Protein AF-A0A5N8V8G5-F1 (afdb_monomer_lite)

Radius of gyration: 36.26 Å; chains: 1; bounding box: 65×12×116 Å

Foldseek 3Di:
DDDDDPDPPDDDDFDADPVRHTDDDDPDPVVVCVVCVVVVVVVVVVVVCCVVVVVVVVVVVVVVVVVVVVVVVCVVCVVVVVVVVD

Sequence (86 aa):
MDAAPDGRAGAHPVWEDGRGRLTAAPPSSTEAAIESGALGTAAAATLAGLVFGGGAVVHCRLDRRRIDGWGSEWDRVGPDWGHKTG

pLDDT: mean 83.73, std 13.29, range [42.59, 98.62]

Secondary structure (DSSP, 8-state):
-PPPP---PPPPP--B-TTS-B-PPPPPHHHHHHHHHHHHHHHHHHHHHHHHHHHHHHHHHHHHHHHHHHHHHHHHHHHHHHTT--

Organism: NCBI:txid1609272

Structure (mmCIF, N/CA/C/O backbone):
data_AF-A0A5N8V8G5-F1
#
_entry.id   AF-A0A5N8V8G5-F1
#
loop_
_atom_site.group_PDB
_atom_site.id
_atom_site.type_symbol
_atom_site.label_atom_id
_atom_site.label_alt_id
_atom_site.label_comp_id
_atom_site.label_asym_id
_atom_site.label_entity_id
_atom_site.label_seq_id
_atom_site.pdbx_PDB_ins_code
_atom_site.Cartn_x
_atom_site.Cartn_y
_atom_site.Cartn_z
_atom_site.occupancy
_atom_site.B_iso_or_equiv
_atom_site.auth_seq_id
_atom_site.auth_comp_id
_atom_site.auth_asym_id
_atom_site.auth_atom_id
_atom_site.pdbx_PDB_model_num
ATOM 1 N N . MET A 1 1 ? 38.308 -4.242 -69.262 1.00 42.59 1 MET A N 1
ATOM 2 C CA . MET A 1 1 ? 38.733 -4.315 -67.848 1.00 42.59 1 MET A CA 1
ATOM 3 C C . MET A 1 1 ? 37.758 -3.423 -67.113 1.00 42.59 1 MET A C 1
ATOM 5 O O . MET A 1 1 ? 38.032 -2.248 -66.930 1.00 42.59 1 MET A O 1
ATOM 9 N N . ASP A 1 2 ? 36.566 -3.959 -66.861 1.00 45.62 2 ASP A N 1
ATOM 10 C CA . ASP A 1 2 ? 35.445 -3.196 -66.316 1.00 45.62 2 ASP A CA 1
ATOM 11 C C . ASP A 1 2 ? 35.487 -3.299 -64.795 1.00 45.62 2 ASP A C 1
ATOM 13 O O . ASP A 1 2 ? 35.498 -4.396 -64.233 1.00 45.62 2 ASP A O 1
ATOM 17 N N . ALA A 1 3 ? 35.595 -2.147 -64.139 1.00 59.56 3 ALA A N 1
ATOM 18 C CA . ALA A 1 3 ? 35.569 -2.046 -62.691 1.00 59.56 3 ALA A CA 1
ATOM 19 C C . ALA A 1 3 ? 34.157 -2.390 -62.194 1.00 59.56 3 ALA A C 1
ATOM 21 O O . ALA A 1 3 ? 33.184 -1.725 -62.549 1.00 59.56 3 ALA A O 1
ATOM 22 N N . ALA A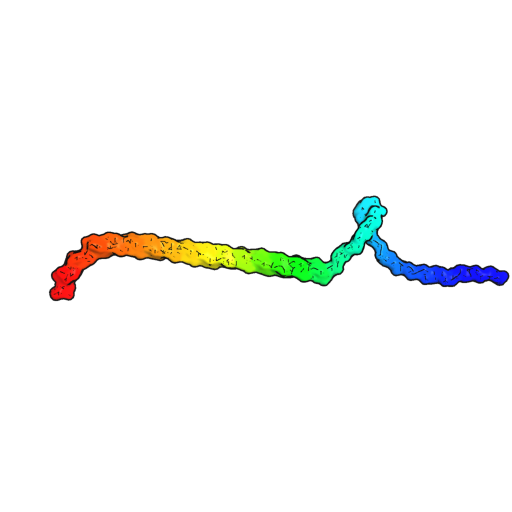 1 4 ? 34.044 -3.445 -61.386 1.00 61.16 4 ALA A N 1
ATOM 23 C CA . ALA A 1 4 ? 32.819 -3.753 -60.663 1.00 61.16 4 ALA A CA 1
ATOM 24 C C . ALA A 1 4 ? 32.580 -2.679 -59.583 1.00 61.16 4 ALA A C 1
ATOM 26 O O . ALA A 1 4 ? 33.543 -2.279 -58.927 1.00 61.16 4 ALA A O 1
ATOM 27 N N . PRO A 1 5 ? 31.334 -2.219 -59.368 1.00 60.47 5 PRO A N 1
ATOM 28 C CA . PRO A 1 5 ? 31.038 -1.262 -58.312 1.00 60.47 5 PRO A CA 1
ATOM 29 C C . PRO A 1 5 ? 31.288 -1.902 -56.940 1.00 60.47 5 PRO A C 1
ATOM 31 O O . PRO A 1 5 ? 30.625 -2.863 -56.545 1.00 60.47 5 PRO A O 1
ATOM 34 N N . ASP A 1 6 ? 32.233 -1.344 -56.195 1.00 65.12 6 ASP A N 1
ATOM 35 C CA . ASP A 1 6 ? 32.575 -1.653 -54.807 1.00 65.12 6 ASP A CA 1
ATOM 36 C C . ASP A 1 6 ? 31.576 -1.007 -53.831 1.00 65.12 6 ASP A C 1
ATOM 38 O O . ASP A 1 6 ? 31.917 -0.341 -52.858 1.00 65.12 6 ASP A O 1
ATOM 42 N N . GLY A 1 7 ? 30.287 -1.217 -54.081 1.00 58.53 7 GLY A N 1
ATOM 43 C CA . GLY A 1 7 ? 29.213 -0.654 -53.276 1.00 58.53 7 GLY A CA 1
ATOM 44 C C . GLY A 1 7 ? 28.788 -1.586 -52.151 1.00 58.53 7 GLY A C 1
ATOM 45 O O . GLY A 1 7 ? 27.698 -2.152 -52.216 1.00 58.53 7 GLY A O 1
ATOM 46 N N . ARG A 1 8 ? 29.588 -1.745 -51.089 1.00 63.53 8 ARG A N 1
ATOM 47 C CA . ARG A 1 8 ? 29.065 -2.337 -49.843 1.00 63.53 8 ARG A CA 1
ATOM 48 C C . ARG A 1 8 ? 28.247 -1.269 -49.108 1.00 63.53 8 ARG A C 1
ATOM 50 O O . ARG A 1 8 ? 28.694 -0.701 -48.116 1.00 63.53 8 ARG A O 1
ATOM 57 N N . ALA A 1 9 ? 27.061 -0.970 -49.632 1.00 66.88 9 ALA A N 1
ATOM 58 C CA . ALA A 1 9 ? 26.076 -0.159 -48.930 1.00 66.88 9 ALA A CA 1
ATOM 59 C C . ALA A 1 9 ? 25.722 -0.867 -47.611 1.00 66.88 9 ALA A C 1
ATOM 61 O O . ALA A 1 9 ? 25.333 -2.037 -47.609 1.00 66.88 9 ALA A O 1
ATOM 62 N N . GLY A 1 10 ? 25.927 -0.186 -46.483 1.00 67.88 10 GLY A N 1
ATOM 63 C CA . GLY A 1 10 ? 25.557 -0.703 -45.170 1.00 67.88 10 GLY A CA 1
ATOM 64 C C . GLY A 1 10 ? 24.044 -0.897 -45.090 1.00 67.88 10 GLY A C 1
ATOM 65 O O . GLY A 1 10 ? 23.280 -0.010 -45.459 1.00 67.88 10 GLY A O 1
ATOM 66 N N . ALA A 1 11 ? 23.601 -2.063 -44.623 1.00 76.06 11 ALA A N 1
ATOM 67 C CA . ALA A 1 11 ? 22.193 -2.280 -44.326 1.00 76.06 11 ALA A CA 1
ATOM 68 C C . ALA A 1 11 ? 21.814 -1.459 -43.081 1.00 76.06 11 ALA A C 1
ATOM 70 O O . ALA A 1 11 ? 22.368 -1.678 -42.003 1.00 76.06 11 ALA A O 1
ATOM 71 N N . HIS A 1 12 ? 20.879 -0.521 -43.231 1.00 76.25 12 HIS A N 1
ATOM 72 C CA . HIS A 1 12 ? 20.296 0.228 -42.119 1.00 76.25 12 HIS A CA 1
ATOM 73 C C . HIS A 1 12 ? 18.926 -0.369 -41.776 1.00 76.25 12 HIS A C 1
ATOM 75 O O . HIS A 1 12 ? 18.115 -0.548 -42.686 1.00 76.25 12 HIS A O 1
ATOM 81 N N . PRO A 1 13 ? 18.639 -0.694 -40.502 1.00 78.50 13 PRO A N 1
ATOM 82 C CA . PRO A 1 13 ? 17.317 -1.164 -40.114 1.00 78.50 13 PRO A CA 1
ATOM 83 C C . PRO A 1 13 ? 16.301 -0.031 -40.293 1.00 78.50 13 PRO A C 1
ATOM 85 O O . PRO A 1 13 ? 16.467 1.061 -39.749 1.00 78.50 13 PRO A O 1
ATOM 88 N N . VAL A 1 14 ? 15.260 -0.303 -41.074 1.00 82.19 14 VAL A N 1
ATOM 89 C CA . VAL A 1 14 ? 14.159 0.615 -41.362 1.00 82.19 14 VAL A CA 1
ATOM 90 C C . VAL A 1 14 ? 12.893 0.068 -40.710 1.00 82.19 14 VAL A C 1
ATOM 92 O O . VAL A 1 14 ? 12.653 -1.137 -40.740 1.00 82.19 14 VAL A O 1
ATOM 95 N N . TRP A 1 15 ? 12.100 0.948 -40.099 1.00 82.38 15 TRP A N 1
ATOM 96 C CA . TRP A 1 15 ? 10.861 0.581 -39.419 1.00 82.38 15 TRP A CA 1
ATOM 97 C C . TRP A 1 15 ? 9.665 0.929 -40.299 1.00 82.38 15 TRP A C 1
ATOM 99 O O . TRP A 1 15 ? 9.515 2.078 -40.714 1.00 82.38 15 TRP A O 1
ATOM 109 N N . GLU A 1 16 ? 8.821 -0.060 -40.573 1.00 85.44 16 GLU A N 1
ATOM 110 C CA . GLU A 1 16 ? 7.571 0.091 -41.318 1.00 85.44 16 GLU A CA 1
ATOM 111 C C . GLU A 1 16 ? 6.384 -0.307 -40.435 1.00 85.44 16 GLU A C 1
ATOM 113 O O . GLU A 1 16 ? 6.467 -1.252 -39.646 1.00 85.44 16 GLU A O 1
ATOM 118 N N . ASP A 1 17 ? 5.269 0.413 -40.558 1.00 80.56 17 ASP A N 1
ATOM 119 C CA . ASP A 1 17 ? 4.005 -0.001 -39.956 1.00 80.56 17 ASP A CA 1
ATOM 120 C C . ASP A 1 17 ? 3.394 -1.201 -40.701 1.00 80.56 17 ASP A C 1
ATOM 122 O O . ASP A 1 17 ? 3.811 -1.574 -41.796 1.00 80.56 17 ASP A O 1
ATOM 126 N N . GLY A 1 18 ? 2.350 -1.809 -40.125 1.00 78.88 18 GLY A N 1
ATOM 127 C CA . GLY A 1 18 ? 1.658 -2.956 -40.731 1.00 78.88 18 GLY A CA 1
ATOM 128 C C . GLY A 1 18 ? 0.985 -2.673 -42.085 1.00 78.88 18 GLY A C 1
ATOM 129 O O . GLY A 1 18 ? 0.340 -3.565 -42.633 1.00 78.88 18 GLY A O 1
ATOM 130 N N . ARG A 1 19 ? 1.088 -1.446 -42.616 1.00 84.25 19 ARG A N 1
ATOM 131 C CA . ARG A 1 19 ? 0.608 -1.031 -43.942 1.00 84.25 19 ARG A CA 1
ATOM 132 C C . ARG A 1 19 ? 1.757 -0.653 -44.889 1.00 84.25 19 ARG A C 1
ATOM 134 O O . ARG A 1 19 ? 1.479 -0.156 -45.978 1.00 84.25 19 ARG A O 1
ATOM 141 N N . GLY A 1 20 ? 3.012 -0.892 -44.498 1.00 79.38 20 GLY A N 1
ATOM 142 C CA . GLY A 1 20 ? 4.201 -0.619 -45.310 1.00 79.38 20 GLY A CA 1
ATOM 143 C C . GLY A 1 20 ? 4.615 0.853 -45.337 1.00 79.38 20 GLY A C 1
ATOM 144 O O . GLY A 1 20 ? 5.296 1.284 -46.265 1.00 79.38 20 GLY A O 1
ATOM 145 N N . ARG A 1 21 ? 4.180 1.669 -44.367 1.00 85.06 21 ARG A N 1
ATOM 146 C CA . ARG A 1 21 ? 4.609 3.071 -44.265 1.00 85.06 21 ARG A CA 1
ATOM 147 C C . ARG A 1 21 ? 5.743 3.202 -43.259 1.00 85.06 21 ARG A C 1
ATOM 149 O O . ARG A 1 21 ? 5.650 2.702 -42.146 1.00 85.06 21 ARG A O 1
ATOM 156 N N . LEU A 1 22 ? 6.778 3.945 -43.636 1.00 80.31 22 LEU A N 1
ATOM 157 C CA . LEU A 1 22 ? 7.932 4.235 -42.789 1.00 80.31 22 LEU A CA 1
ATOM 158 C C . LEU A 1 22 ? 7.524 4.983 -41.515 1.00 80.31 22 LEU A C 1
ATOM 160 O O . LEU A 1 22 ? 6.881 6.035 -41.586 1.00 80.31 22 LEU A O 1
ATOM 164 N N . THR A 1 23 ? 7.916 4.458 -40.356 1.00 82.38 23 THR A N 1
ATOM 165 C CA . THR A 1 23 ? 7.642 5.062 -39.048 1.00 82.38 23 THR A CA 1
ATOM 166 C C . THR A 1 23 ? 8.920 5.363 -38.280 1.00 82.38 23 THR A C 1
ATOM 168 O O . THR A 1 23 ? 10.004 4.878 -38.599 1.00 82.38 23 THR A O 1
ATOM 171 N N . ALA A 1 24 ? 8.782 6.174 -37.229 1.00 78.69 24 ALA A N 1
ATOM 172 C CA . ALA A 1 24 ? 9.846 6.359 -36.255 1.00 78.69 24 ALA A CA 1
ATOM 173 C C . ALA A 1 24 ? 10.247 5.015 -35.627 1.00 78.69 24 ALA A C 1
ATOM 175 O O . ALA A 1 24 ? 9.439 4.083 -35.552 1.00 78.69 24 ALA A O 1
ATOM 176 N N . ALA A 1 25 ? 11.497 4.940 -35.171 1.00 76.56 25 ALA A N 1
ATOM 177 C CA . ALA A 1 25 ? 11.987 3.770 -34.465 1.00 76.56 25 ALA A CA 1
ATOM 178 C C . ALA A 1 25 ? 11.146 3.523 -33.200 1.00 76.56 25 ALA A C 1
ATOM 180 O O . ALA A 1 25 ? 10.849 4.482 -32.480 1.00 76.56 25 ALA A O 1
ATOM 181 N N . PRO A 1 26 ? 10.754 2.267 -32.922 1.00 76.19 26 PRO A N 1
ATOM 182 C CA . PRO A 1 26 ? 10.085 1.929 -31.682 1.00 76.19 26 PRO A CA 1
ATOM 183 C C . PRO A 1 26 ? 10.984 2.295 -30.492 1.00 76.19 26 PRO A C 1
ATOM 185 O O . PRO A 1 26 ? 12.215 2.242 -30.613 1.00 76.19 26 PRO A O 1
ATOM 188 N N . PRO A 1 27 ? 10.387 2.670 -29.346 1.00 75.25 27 PRO A N 1
ATOM 189 C CA . PRO A 1 27 ? 11.147 2.951 -28.138 1.00 75.25 27 PRO A CA 1
ATOM 190 C C . PRO A 1 27 ? 12.035 1.756 -27.798 1.00 75.25 27 PRO A C 1
ATOM 192 O O . PRO A 1 27 ? 11.659 0.597 -27.998 1.00 75.25 27 PRO A O 1
ATOM 195 N N . SER A 1 28 ? 13.238 2.044 -27.300 1.00 82.25 28 SER A N 1
ATOM 196 C CA . SER A 1 28 ? 14.154 0.984 -26.892 1.00 82.25 28 SER A CA 1
ATOM 197 C C . SER A 1 28 ? 13.492 0.113 -25.819 1.00 82.25 28 SER A C 1
ATOM 199 O O . SER A 1 28 ? 12.736 0.604 -24.977 1.00 82.25 28 SER A O 1
ATOM 201 N N . SER A 1 29 ? 13.783 -1.189 -25.816 1.00 79.94 29 SER A N 1
ATOM 202 C CA . SER A 1 29 ? 13.233 -2.117 -24.817 1.00 79.94 29 SER A CA 1
ATOM 203 C C . SER A 1 29 ? 13.531 -1.674 -23.382 1.00 79.94 29 SER A C 1
ATOM 205 O O . SER A 1 29 ? 12.726 -1.893 -22.484 1.00 79.94 29 SER A O 1
ATOM 207 N N . THR A 1 30 ? 14.679 -1.025 -23.175 1.00 82.56 30 THR A N 1
ATOM 208 C CA . THR A 1 30 ? 15.093 -0.460 -21.889 1.00 82.56 30 THR A CA 1
ATOM 209 C C . THR A 1 30 ? 14.176 0.677 -21.448 1.00 82.56 30 THR A C 1
ATOM 211 O O . THR A 1 30 ? 13.776 0.720 -20.289 1.00 82.56 30 THR A O 1
ATOM 214 N N . GLU A 1 31 ? 13.803 1.571 -22.361 1.00 82.69 31 GLU A N 1
ATOM 215 C CA . GLU A 1 31 ? 12.916 2.696 -22.059 1.00 82.69 31 GLU A CA 1
ATOM 216 C C . GLU A 1 31 ? 11.502 2.220 -21.715 1.00 82.69 31 GLU A C 1
ATOM 218 O O . GLU A 1 31 ? 10.960 2.592 -20.675 1.00 82.69 31 GLU A O 1
ATOM 223 N N . ALA A 1 32 ? 10.965 1.284 -22.503 1.00 84.56 32 ALA A N 1
ATOM 224 C CA . ALA A 1 32 ? 9.676 0.657 -22.214 1.00 84.56 32 ALA A CA 1
ATOM 225 C C . ALA A 1 32 ? 9.679 -0.101 -20.870 1.00 84.56 32 ALA A C 1
ATOM 227 O O . ALA A 1 32 ? 8.686 -0.087 -20.136 1.00 84.56 32 ALA A O 1
ATOM 228 N N . ALA A 1 33 ? 10.791 -0.754 -20.514 1.00 89.50 33 ALA A N 1
ATOM 229 C CA . ALA A 1 33 ? 10.933 -1.443 -19.231 1.00 89.50 33 ALA A CA 1
ATOM 230 C C . ALA A 1 33 ? 10.954 -0.466 -18.043 1.00 89.50 33 ALA A C 1
ATOM 232 O O . ALA A 1 33 ? 10.336 -0.741 -17.015 1.00 89.50 33 ALA A O 1
ATOM 233 N N . ILE A 1 34 ? 11.623 0.682 -18.181 1.00 93.56 34 ILE A N 1
ATOM 234 C CA . ILE A 1 34 ? 11.657 1.718 -17.139 1.00 93.56 34 ILE A CA 1
ATOM 235 C C . ILE A 1 34 ? 10.268 2.336 -16.952 1.00 93.56 34 ILE A C 1
ATOM 237 O O . ILE A 1 34 ? 9.797 2.437 -15.817 1.00 93.56 34 ILE A O 1
ATOM 241 N N . GLU A 1 35 ? 9.595 2.707 -18.043 1.00 90.62 35 GLU A N 1
ATOM 242 C CA . GLU A 1 35 ? 8.264 3.321 -17.995 1.00 90.62 35 GLU A CA 1
ATOM 243 C C . GLU A 1 35 ? 7.233 2.376 -17.360 1.00 90.62 35 GLU A C 1
ATOM 245 O O . GLU A 1 35 ? 6.546 2.737 -16.400 1.00 90.62 35 GLU A O 1
ATOM 250 N N . SER A 1 36 ? 7.173 1.132 -17.840 1.00 93.62 36 SER A N 1
ATOM 251 C CA . SER A 1 36 ? 6.255 0.125 -17.297 1.00 93.62 36 SER A CA 1
ATOM 252 C C . SER A 1 36 ? 6.577 -0.239 -15.846 1.00 93.62 36 SER A C 1
ATOM 254 O O . SER A 1 36 ? 5.659 -0.377 -15.034 1.00 93.62 36 SER A O 1
ATOM 256 N N . GLY A 1 37 ? 7.861 -0.331 -15.486 1.00 96.81 37 GLY A N 1
ATOM 257 C CA . GLY A 1 37 ? 8.296 -0.565 -14.111 1.00 96.81 37 GLY A CA 1
ATOM 258 C C . GLY A 1 37 ? 7.864 0.557 -13.165 1.00 96.81 37 GLY A C 1
ATOM 259 O O . GLY A 1 37 ? 7.333 0.285 -12.083 1.00 96.81 37 GLY A O 1
ATOM 260 N N . ALA A 1 38 ? 8.027 1.815 -13.580 1.00 97.25 38 ALA A N 1
ATOM 261 C CA . ALA A 1 38 ? 7.624 2.979 -12.794 1.00 97.25 38 ALA A CA 1
ATOM 262 C C . ALA A 1 38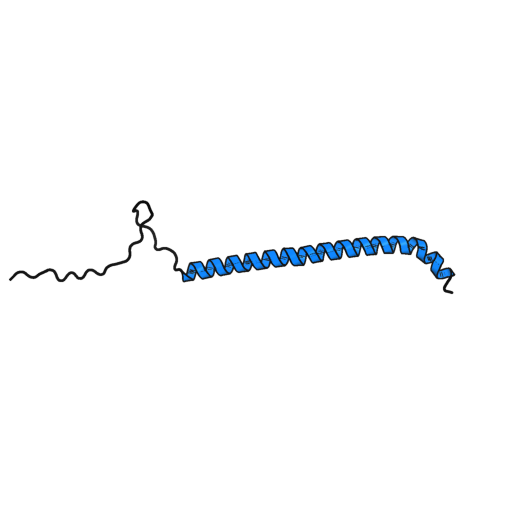 ? 6.103 3.028 -12.584 1.00 97.25 38 ALA A C 1
ATOM 264 O O . ALA A 1 38 ? 5.638 3.132 -11.445 1.00 97.25 38 ALA A O 1
ATOM 265 N N . LEU A 1 39 ? 5.323 2.888 -13.661 1.00 97.69 39 LEU A N 1
ATOM 266 C CA . LEU A 1 39 ? 3.859 2.899 -13.601 1.00 97.69 39 LEU A CA 1
ATOM 267 C C . LEU A 1 39 ? 3.309 1.724 -12.785 1.00 97.69 39 LEU A C 1
ATOM 269 O O . LEU A 1 39 ? 2.428 1.915 -11.945 1.00 97.69 39 LEU A O 1
ATOM 273 N N . GLY A 1 40 ? 3.854 0.522 -12.987 1.00 97.31 40 GLY A N 1
ATOM 274 C CA . GLY A 1 40 ? 3.462 -0.671 -12.238 1.00 97.31 40 GLY A CA 1
ATOM 275 C C . GLY A 1 40 ? 3.723 -0.523 -10.740 1.00 97.31 40 GLY A C 1
ATOM 276 O O . GLY A 1 40 ? 2.851 -0.824 -9.923 1.00 97.31 40 GLY A O 1
ATOM 277 N N . THR A 1 41 ? 4.887 0.017 -10.372 1.00 98.44 41 THR A N 1
ATOM 278 C CA . THR A 1 41 ? 5.242 0.277 -8.968 1.00 98.44 41 THR A CA 1
ATOM 279 C C . THR A 1 41 ? 4.311 1.309 -8.338 1.00 98.44 41 THR A C 1
ATOM 281 O O . THR A 1 41 ? 3.811 1.092 -7.233 1.00 98.44 41 THR A O 1
ATOM 284 N N . ALA A 1 42 ? 4.034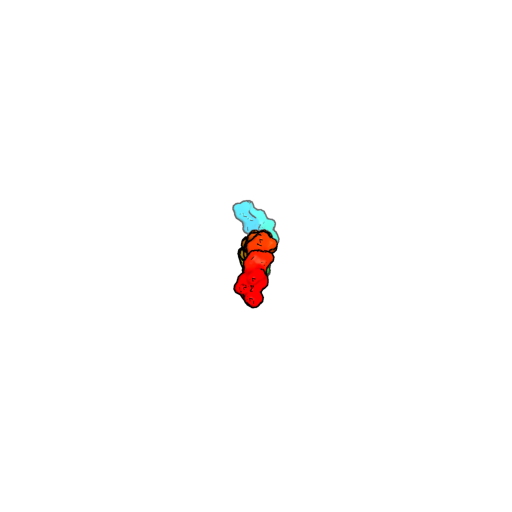 2.409 -9.043 1.00 98.25 42 ALA A N 1
ATOM 285 C CA . ALA A 1 42 ? 3.123 3.445 -8.566 1.00 98.25 42 ALA A CA 1
ATOM 286 C C . ALA A 1 42 ? 1.706 2.892 -8.344 1.00 98.25 42 ALA A C 1
ATOM 288 O O . ALA A 1 42 ? 1.134 3.082 -7.270 1.00 98.25 42 ALA A O 1
ATOM 289 N N . ALA A 1 43 ? 1.172 2.140 -9.310 1.00 98.31 43 ALA A N 1
ATOM 290 C CA . ALA A 1 43 ? -0.141 1.510 -9.199 1.00 98.31 43 ALA A CA 1
ATOM 291 C C . ALA A 1 43 ? -0.219 0.542 -8.005 1.00 98.31 43 ALA A C 1
ATOM 293 O O . ALA A 1 43 ? -1.179 0.589 -7.230 1.00 98.31 43 ALA A O 1
ATOM 294 N N . ALA A 1 44 ? 0.807 -0.295 -7.816 1.00 98.31 44 ALA A N 1
ATOM 295 C CA . ALA A 1 44 ? 0.882 -1.221 -6.688 1.00 98.31 44 ALA A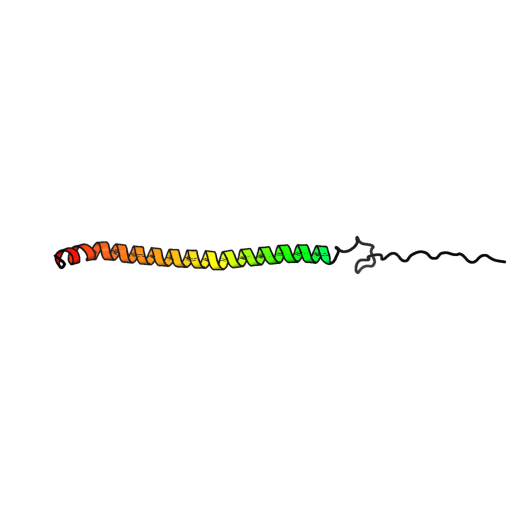 CA 1
ATOM 296 C C . ALA A 1 44 ? 0.923 -0.482 -5.340 1.00 98.31 44 ALA A C 1
ATOM 298 O O . ALA A 1 44 ? 0.189 -0.840 -4.417 1.00 98.31 44 ALA A O 1
ATOM 299 N N . ALA A 1 45 ? 1.728 0.579 -5.237 1.00 98.62 45 ALA A N 1
ATOM 300 C CA . ALA A 1 45 ? 1.825 1.396 -4.032 1.00 98.62 45 ALA A CA 1
ATOM 301 C C . ALA A 1 45 ? 0.494 2.089 -3.697 1.00 98.62 45 ALA A C 1
ATOM 303 O O . ALA A 1 45 ? 0.064 2.070 -2.542 1.00 98.62 45 ALA A O 1
ATOM 304 N N . THR A 1 46 ? -0.195 2.651 -4.695 1.00 98.44 46 THR A N 1
ATOM 305 C CA . THR A 1 46 ? -1.517 3.263 -4.507 1.00 98.44 46 THR A CA 1
ATOM 306 C C . THR A 1 46 ? -2.544 2.242 -4.027 1.00 98.44 46 THR A C 1
ATOM 308 O O . THR A 1 46 ? -3.257 2.510 -3.060 1.00 98.44 46 THR A O 1
ATOM 311 N N . LEU A 1 47 ? -2.607 1.063 -4.651 1.00 98.50 47 LEU A N 1
ATOM 312 C CA . LEU A 1 47 ? -3.542 0.013 -4.248 1.00 98.50 47 LEU A CA 1
ATOM 313 C C . LEU A 1 47 ? -3.271 -0.461 -2.817 1.00 98.50 47 LEU A C 1
ATOM 315 O O . LEU A 1 47 ? -4.201 -0.545 -2.017 1.00 98.50 47 LEU A O 1
ATOM 319 N N . ALA A 1 48 ? -2.006 -0.717 -2.477 1.00 98.00 48 ALA A N 1
ATOM 320 C CA . ALA A 1 48 ? -1.615 -1.082 -1.121 1.00 98.00 48 ALA A CA 1
ATOM 321 C C . ALA A 1 48 ? -2.035 0.005 -0.120 1.00 98.00 48 ALA A C 1
ATOM 323 O O . ALA A 1 48 ? -2.699 -0.292 0.873 1.00 98.00 48 ALA A O 1
ATOM 324 N N . GLY A 1 49 ? -1.732 1.272 -0.414 1.00 98.00 49 GLY A N 1
ATOM 325 C CA . GLY A 1 49 ? -2.133 2.407 0.416 1.00 98.00 49 GLY A CA 1
ATOM 326 C C . GLY A 1 49 ? -3.647 2.493 0.625 1.00 98.00 49 GLY A C 1
ATOM 327 O O . GLY A 1 49 ? -4.093 2.703 1.751 1.00 98.00 49 GLY A O 1
ATOM 328 N N . LEU A 1 50 ? -4.446 2.272 -0.422 1.00 98.19 50 LEU A N 1
ATOM 329 C CA . LEU A 1 50 ? -5.909 2.262 -0.330 1.00 98.19 50 LEU A CA 1
ATOM 330 C C . LEU A 1 50 ? -6.434 1.093 0.508 1.00 98.19 50 LEU A C 1
ATOM 332 O O . LEU A 1 50 ? -7.334 1.292 1.320 1.00 98.19 50 LEU A O 1
ATOM 336 N N . VAL A 1 51 ? -5.873 -0.106 0.343 1.00 97.38 51 VAL A N 1
ATOM 337 C CA . VAL A 1 51 ? -6.293 -1.297 1.095 1.00 97.38 51 VAL A CA 1
ATOM 338 C C . VAL A 1 51 ? -5.946 -1.150 2.575 1.00 97.38 51 VAL A C 1
ATOM 340 O O . VAL A 1 51 ? -6.827 -1.267 3.429 1.00 97.38 51 VAL A O 1
ATOM 343 N N . PHE A 1 52 ? -4.687 -0.844 2.894 1.00 97.06 52 PHE A N 1
ATOM 344 C CA . PHE A 1 52 ? -4.242 -0.706 4.281 1.00 97.06 52 PHE A CA 1
ATOM 345 C C . PHE A 1 52 ? -4.835 0.537 4.948 1.00 97.06 52 PHE A C 1
ATOM 347 O O . PHE A 1 52 ? -5.354 0.453 6.060 1.00 97.06 52 PHE A O 1
ATOM 354 N N . GLY A 1 53 ? -4.818 1.680 4.260 1.00 97.06 53 GLY A N 1
ATOM 355 C CA . GLY A 1 53 ? -5.385 2.929 4.762 1.00 97.06 53 GLY A CA 1
ATOM 356 C C . GLY A 1 53 ? -6.901 2.855 4.917 1.00 97.06 53 GLY A C 1
ATOM 357 O O . GLY A 1 53 ? -7.429 3.215 5.966 1.00 97.06 53 GLY A O 1
ATOM 358 N N . GLY A 1 54 ? -7.609 2.330 3.915 1.00 97.44 54 GLY A N 1
ATOM 359 C CA . GLY A 1 54 ? -9.056 2.129 3.969 1.00 97.44 54 GLY A CA 1
ATOM 360 C C . GLY A 1 54 ? -9.462 1.173 5.089 1.00 97.44 54 GLY A C 1
ATOM 361 O O . GLY A 1 54 ? -10.346 1.504 5.880 1.00 97.44 54 GLY A O 1
ATOM 362 N N . GLY A 1 55 ? -8.769 0.038 5.219 1.00 95.62 55 GLY A N 1
ATOM 363 C CA . GLY A 1 55 ? -8.986 -0.916 6.309 1.00 95.62 55 GLY A CA 1
ATOM 364 C C . GLY A 1 55 ? -8.771 -0.289 7.689 1.00 95.62 55 GLY A C 1
ATOM 365 O O . GLY A 1 55 ? -9.641 -0.399 8.554 1.00 95.62 55 GLY A O 1
ATOM 366 N N . ALA A 1 56 ? -7.668 0.440 7.879 1.00 95.38 56 ALA A N 1
ATOM 367 C CA . ALA A 1 56 ? -7.380 1.138 9.131 1.00 95.38 56 ALA A CA 1
ATOM 368 C C . ALA A 1 56 ? -8.437 2.205 9.460 1.00 95.38 56 ALA A C 1
ATOM 370 O O . ALA A 1 56 ? -8.892 2.296 10.600 1.00 95.38 56 ALA A O 1
ATOM 371 N N . VAL A 1 57 ? -8.883 2.980 8.466 1.00 97.25 57 VAL A N 1
ATOM 372 C CA . VAL A 1 57 ? -9.939 3.988 8.648 1.00 97.25 57 VAL A CA 1
ATOM 373 C C . VAL A 1 57 ? -11.256 3.331 9.052 1.00 97.25 57 VAL A C 1
ATOM 375 O O . VAL A 1 57 ? -11.900 3.806 9.988 1.00 97.25 57 VAL A O 1
ATOM 378 N N . VAL A 1 58 ? -11.657 2.243 8.391 1.00 96.62 58 VAL A N 1
ATOM 379 C CA . VAL A 1 58 ? -12.879 1.504 8.740 1.00 96.62 58 VAL A CA 1
ATOM 380 C C . VAL A 1 58 ? -12.781 0.943 10.157 1.00 96.62 58 VAL A C 1
ATOM 382 O O . VAL A 1 58 ? -13.702 1.159 10.945 1.00 96.62 58 VAL A O 1
ATOM 385 N N . HIS A 1 59 ? -11.662 0.308 10.510 1.00 96.31 59 HIS A N 1
ATOM 386 C CA . HIS A 1 59 ? -11.441 -0.236 11.851 1.00 96.31 59 HIS A CA 1
ATOM 387 C C . HIS A 1 59 ? -11.518 0.862 12.917 1.00 96.31 59 HIS A C 1
ATOM 389 O O . HIS A 1 59 ? -12.335 0.777 13.829 1.00 96.31 59 HIS A O 1
ATOM 395 N N . CYS A 1 60 ? -10.778 1.963 12.746 1.00 95.44 60 CYS A N 1
ATOM 396 C CA . CYS A 1 60 ? -10.842 3.108 13.655 1.00 95.44 60 CYS A CA 1
ATOM 397 C C . CYS A 1 60 ? -12.253 3.695 13.778 1.00 95.44 60 CYS A C 1
ATOM 399 O O . CYS A 1 60 ? -12.643 4.139 14.856 1.00 95.44 60 CYS A O 1
ATOM 401 N N . ARG A 1 61 ? -13.025 3.747 12.688 1.00 94.00 61 ARG A N 1
ATOM 402 C CA . ARG A 1 61 ? -14.400 4.269 12.715 1.00 94.00 61 ARG A CA 1
ATOM 403 C C . ARG A 1 61 ? -15.342 3.342 13.475 1.00 94.00 61 ARG A C 1
ATOM 405 O O . ARG A 1 61 ? -16.184 3.846 14.216 1.00 94.00 61 ARG A O 1
ATOM 412 N N . LEU A 1 62 ? -15.209 2.030 13.298 1.00 94.94 62 LEU A N 1
ATOM 413 C CA . LEU A 1 62 ? -15.989 1.037 14.036 1.00 94.94 62 LEU A CA 1
ATOM 414 C C . LEU A 1 62 ? -15.624 1.037 15.519 1.00 94.94 62 LEU A C 1
ATOM 416 O O . LEU A 1 62 ? -16.527 1.091 16.352 1.00 94.94 62 LEU A O 1
ATOM 420 N N . ASP A 1 63 ? -14.332 1.078 15.838 1.00 95.19 63 ASP A N 1
ATOM 421 C CA . ASP A 1 63 ? -13.843 1.172 17.214 1.00 95.19 63 ASP A CA 1
ATOM 422 C C . ASP A 1 63 ? -14.366 2.429 17.899 1.00 95.19 63 ASP A C 1
ATOM 424 O O . ASP A 1 63 ? -14.917 2.341 18.991 1.00 95.19 63 ASP A O 1
ATOM 428 N N . ARG A 1 64 ? -14.276 3.590 17.238 1.00 92.25 64 ARG A N 1
ATOM 429 C CA . ARG A 1 64 ? -14.820 4.844 17.777 1.00 92.25 64 ARG A CA 1
ATOM 430 C C . ARG A 1 64 ? -16.318 4.755 18.020 1.00 92.25 64 ARG A C 1
ATOM 432 O O . ARG A 1 64 ? -16.745 5.016 19.129 1.00 92.25 64 ARG A O 1
ATOM 439 N N . ARG A 1 65 ? -17.109 4.300 17.041 1.00 91.81 65 ARG A N 1
ATOM 440 C CA . ARG A 1 65 ? -18.566 4.135 17.218 1.00 91.81 65 ARG A CA 1
ATOM 441 C C . ARG A 1 65 ? -18.909 3.192 18.365 1.00 91.81 65 ARG A C 1
ATOM 443 O O . ARG A 1 65 ? -19.881 3.418 19.079 1.00 91.81 65 ARG A O 1
ATOM 450 N N . ARG A 1 66 ? -18.132 2.120 18.517 1.00 91.06 66 ARG A N 1
ATOM 451 C CA . ARG A 1 66 ? -18.312 1.154 19.597 1.00 91.06 66 ARG A CA 1
ATOM 452 C C . ARG A 1 66 ? -17.981 1.779 20.948 1.00 91.06 66 ARG A C 1
ATOM 454 O O . ARG A 1 66 ? -18.770 1.616 21.871 1.00 91.06 66 ARG A O 1
ATOM 461 N N . ILE A 1 67 ? -16.863 2.498 21.043 1.00 92.19 67 ILE A N 1
ATOM 462 C CA . ILE A 1 67 ? -16.455 3.225 22.250 1.00 92.19 67 ILE A CA 1
ATOM 463 C C . ILE A 1 67 ? -17.477 4.309 22.593 1.00 92.19 67 ILE A C 1
ATOM 465 O O . ILE A 1 67 ? -17.863 4.390 23.748 1.00 92.19 67 ILE A O 1
ATOM 469 N N 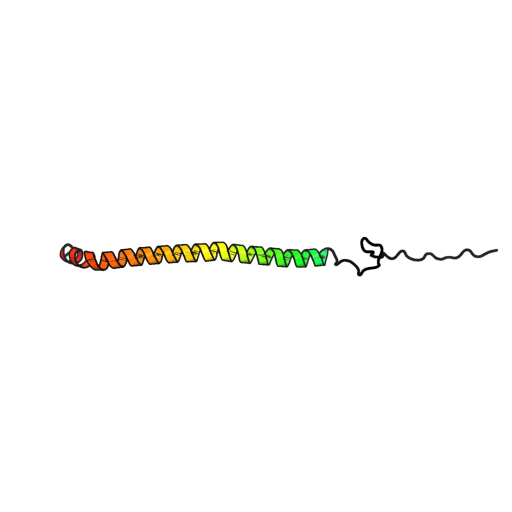. ASP A 1 68 ? -17.970 5.073 21.620 1.00 92.12 68 ASP A N 1
ATOM 470 C CA . ASP A 1 68 ? -18.988 6.108 21.833 1.00 92.12 68 ASP A CA 1
ATOM 471 C C . ASP A 1 68 ? -20.298 5.493 22.355 1.00 92.12 68 ASP A C 1
ATOM 473 O O . ASP A 1 68 ? -20.904 6.003 23.295 1.00 92.12 68 ASP A O 1
ATOM 477 N N . GLY A 1 69 ? -20.712 4.350 21.794 1.00 87.31 69 GLY A N 1
ATOM 478 C CA . GLY A 1 69 ? -21.879 3.609 22.276 1.00 87.31 69 GLY A CA 1
ATOM 479 C C . GLY A 1 69 ? -21.693 3.069 23.695 1.00 87.31 69 GLY A C 1
ATOM 480 O O . GLY A 1 69 ? -22.598 3.170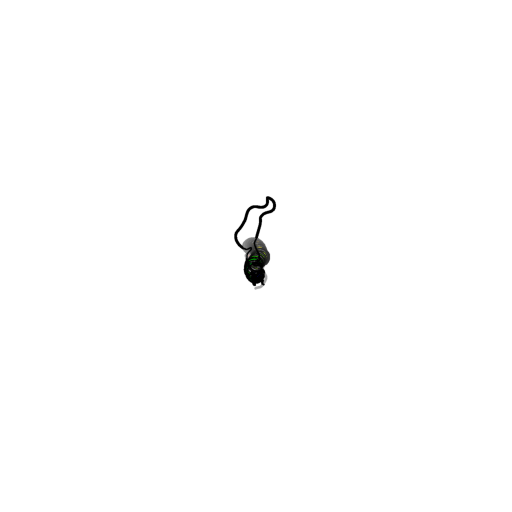 24.519 1.00 87.31 69 GLY A O 1
ATOM 481 N N . TRP A 1 70 ? -20.507 2.540 24.003 1.00 85.50 70 TRP A N 1
ATOM 482 C CA . TRP A 1 70 ? -20.160 2.110 25.358 1.00 85.50 70 TRP A CA 1
ATOM 483 C C . TRP A 1 70 ? -20.083 3.290 26.327 1.00 85.50 70 TRP A C 1
ATOM 485 O O . TRP A 1 70 ? -20.549 3.163 27.451 1.00 85.50 70 TRP A O 1
ATOM 495 N N . GLY A 1 71 ? -19.533 4.428 25.904 1.00 87.00 71 GLY A N 1
ATOM 496 C CA . GLY A 1 71 ? -19.446 5.654 26.694 1.00 87.00 71 GLY A CA 1
ATOM 497 C C . GLY A 1 71 ? -20.826 6.172 27.075 1.00 87.00 71 GLY A C 1
ATOM 498 O O . GLY A 1 71 ? -21.082 6.406 28.248 1.00 87.00 71 GLY A O 1
ATOM 499 N N . SER A 1 72 ? -21.754 6.224 26.116 1.00 84.62 72 SER A N 1
ATOM 500 C CA . SER A 1 72 ? -23.136 6.632 26.390 1.00 84.62 72 SER A CA 1
ATOM 501 C C . SER A 1 72 ? -23.855 5.702 27.370 1.00 84.62 72 SER A C 1
ATOM 503 O O . SER A 1 72 ? -24.698 6.167 28.136 1.00 84.62 72 SER A O 1
ATOM 505 N N . GLU A 1 73 ? -23.572 4.398 27.331 1.00 84.12 73 GLU A N 1
ATOM 506 C CA . GLU A 1 73 ? -24.144 3.456 28.296 1.00 84.12 73 GLU A CA 1
ATOM 507 C C . GLU A 1 73 ? -23.496 3.629 29.672 1.00 84.12 73 GLU A C 1
ATOM 509 O O . GLU A 1 73 ? -24.191 3.686 30.686 1.00 84.12 73 GLU A O 1
ATOM 514 N N . TRP A 1 74 ? -22.172 3.790 29.711 1.00 84.12 74 TRP A N 1
ATOM 515 C CA . TRP A 1 74 ? -21.429 4.069 30.935 1.00 84.12 74 TRP A CA 1
ATOM 516 C C . TRP A 1 74 ? -21.865 5.367 31.612 1.00 84.12 74 TRP A C 1
ATOM 518 O O . TRP A 1 74 ? -21.956 5.381 32.835 1.00 84.12 74 TRP A O 1
ATOM 528 N N . ASP A 1 75 ? -22.214 6.412 30.866 1.00 86.56 75 ASP A N 1
ATOM 529 C CA . ASP A 1 75 ? -22.763 7.650 31.436 1.00 86.56 75 ASP A CA 1
ATOM 530 C C . ASP A 1 75 ? -24.100 7.410 32.155 1.00 86.56 75 ASP A C 1
ATOM 532 O O . ASP A 1 75 ? -24.440 8.111 33.111 1.00 86.56 75 ASP A O 1
ATOM 536 N N . ARG A 1 76 ? -24.861 6.398 31.722 1.00 83.06 76 ARG A N 1
ATOM 537 C CA . ARG A 1 76 ? -26.160 6.048 32.302 1.00 83.06 76 ARG A CA 1
ATOM 538 C C . ARG A 1 76 ? -26.040 5.141 33.520 1.00 83.06 76 ARG A C 1
ATOM 540 O O . ARG A 1 76 ? -26.744 5.364 34.500 1.00 83.06 76 ARG A O 1
ATOM 547 N N . VAL A 1 77 ? -25.194 4.112 33.451 1.00 86.00 77 VAL A N 1
ATOM 548 C CA . VAL A 1 77 ? -25.072 3.108 34.526 1.00 86.00 77 VAL A CA 1
ATOM 549 C C . VAL A 1 77 ? -23.951 3.424 35.513 1.00 86.00 77 VAL A C 1
ATOM 551 O O . VAL A 1 77 ? -24.025 3.018 36.668 1.00 86.00 77 VAL A O 1
ATOM 554 N N . GLY A 1 78 ? -22.922 4.160 35.093 1.00 78.38 78 GLY A N 1
ATOM 555 C CA . GLY A 1 78 ? -21.743 4.513 35.889 1.00 78.38 78 GLY A CA 1
ATOM 556 C C . GLY A 1 78 ? -22.045 5.151 37.252 1.00 78.38 78 GLY A C 1
ATOM 557 O O . GLY A 1 78 ? -21.415 4.741 38.232 1.00 78.38 78 GLY A O 1
ATOM 558 N N . PRO A 1 79 ? -23.025 6.071 37.370 1.00 79.12 79 PRO A N 1
ATOM 559 C CA . PRO A 1 79 ? -23.404 6.655 38.658 1.00 79.12 79 PRO A CA 1
ATOM 560 C C . PRO A 1 79 ? -23.831 5.613 39.708 1.00 79.12 79 PRO A C 1
ATOM 562 O O . PRO A 1 79 ? -23.453 5.722 40.874 1.00 79.12 79 PRO A O 1
ATOM 565 N N . ASP A 1 80 ? -24.535 4.552 39.301 1.00 78.00 80 ASP A N 1
ATOM 566 C CA . ASP A 1 80 ? -25.060 3.528 40.218 1.00 78.00 80 ASP A CA 1
ATOM 567 C C . ASP A 1 80 ? -23.984 2.562 40.738 1.00 78.00 80 ASP A C 1
ATOM 569 O O . ASP A 1 80 ? -24.148 1.944 41.796 1.00 78.00 80 ASP A O 1
ATOM 573 N N . TRP A 1 81 ? -22.877 2.409 40.007 1.00 73.94 81 TRP A N 1
ATOM 574 C CA . TRP A 1 81 ? -21.741 1.588 40.433 1.00 73.94 81 TRP A CA 1
ATOM 575 C C . TRP A 1 81 ? -20.840 2.331 41.422 1.00 73.94 81 TRP A C 1
ATOM 577 O O . TRP A 1 81 ? -20.376 1.715 42.381 1.00 73.94 81 TRP A O 1
ATOM 587 N N . GLY A 1 82 ? -20.669 3.649 41.263 1.00 68.00 82 GLY A N 1
ATOM 588 C CA . GLY A 1 82 ? -19.886 4.482 42.187 1.00 68.00 82 GLY A CA 1
ATOM 589 C C . GLY A 1 82 ? -20.423 4.485 43.623 1.00 68.00 82 GLY A C 1
ATOM 590 O O . GLY A 1 82 ? -19.652 4.615 44.569 1.00 68.00 82 GLY A O 1
ATOM 591 N N . HIS A 1 83 ? -21.728 4.261 43.801 1.00 65.75 83 HIS A N 1
ATOM 592 C CA . HIS A 1 83 ? -22.359 4.115 45.116 1.00 65.75 83 HIS A CA 1
ATOM 593 C C . HIS A 1 83 ? -22.208 2.717 45.741 1.00 65.75 83 HIS A C 1
ATOM 595 O O . HIS A 1 83 ? -22.461 2.563 46.933 1.00 65.75 83 HIS A O 1
ATOM 601 N N . LYS A 1 84 ? -21.811 1.698 44.967 1.00 61.25 84 LYS A N 1
ATOM 602 C CA . LYS A 1 84 ? -21.653 0.306 45.436 1.00 61.25 84 LYS A CA 1
ATOM 603 C C . LYS A 1 84 ? -20.204 -0.091 45.711 1.00 61.25 84 LYS A C 1
ATOM 605 O O . LYS A 1 84 ? -19.980 -1.096 46.376 1.00 61.25 84 LYS A O 1
ATOM 610 N N . THR A 1 85 ? -19.237 0.654 45.182 1.00 63.72 85 THR A N 1
ATOM 611 C CA . THR A 1 85 ? -17.799 0.393 45.363 1.00 63.72 85 THR A CA 1
ATOM 612 C C . THR A 1 85 ? -17.136 1.287 46.419 1.00 63.72 85 THR A C 1
ATOM 614 O O . THR A 1 85 ? -15.909 1.335 46.465 1.00 63.72 85 THR A O 1
ATOM 617 N N . GLY A 1 86 ? -17.926 2.011 47.222 1.00 54.25 86 GLY A N 1
ATOM 618 C CA . GLY A 1 86 ? -17.468 2.796 48.377 1.00 54.25 86 GLY A CA 1
ATOM 619 C C . GLY A 1 86 ? -17.540 2.023 49.685 1.00 54.25 86 GLY A C 1
ATOM 620 O O . GLY A 1 86 ? -18.466 1.193 49.819 1.00 54.25 86 GLY A O 1
#

=== Feature glossary ===
A reading guide for the features in this record.

Start from the sequence.

  · This is the polypeptide sequence — one letter per residue, N-terminus first. Length ranges from a few dozen residues for small domains to over a thousand for large multi-domain proteins.

Fold it, and you get atomic coordinates and the backbone conformation that goes with them.

  · Structure coordinates are given as an mmCIF _atom_site loop: one row per atom with element, residue name, chain id, sequence number, and x/y/z position in Å. Only the four main-chain atoms per residue are included here; side chains are omitted to keep the record compact.

  · Backbone dihedral angles. Every residue except chain termini has a φ (preceding-C → N → Cα → C) and a ψ (N → Cα → C → next-N). They are reported in degrees following the IUPAC sign convention. Secondary structure is essentially a statement about which (φ, ψ) basin each residue occupies.

  · The SS8 string is DSSP's per-residue secondary-structure call. α-helix (H) means an i→i+4 H-bond ladder; β-strand (E) means the residue participates in a β-sheet; 3₁₀ (G) and π (I) are tighter and wider helices; T/S are turns/bends; '-' is loop.

  · SS3 is a coarse helix/strand/coil call (letters a/b/c) made by the P-SEA algorithm from inter-Cα distances and dihedrals. It is less detailed than DSSP but needs only Cα positions.

Summarize the fold with a handful of shape descriptors and a per-residue structural alphabet.

  · Radius of gyration (Rg) is the root-mean-square distance of Cα atoms from their centroid — a single number for overall size and compactness. A globular domain of N residues has Rg ≈ 2.2·N^0.38 Å; an extended or disordered chain has a much larger Rg. The Cα contact count is the number of residue pairs whose Cα atoms are within 8 Å and are more than four positions apart in sequence — a standard proxy for tertiary packing density. The bounding box is the smallest axis-aligned box enclosing all Cα atoms.

  · The Foldseek 3Di string encodes local tertiary geometry as a 20-letter alphabet — one character per residue — derived from the relative positions of nearby Cα atoms. Unlike the amino-acid sequence, 3Di is a direct function of the 3D structure, so two proteins with the same fold have similar 3Di strings even at low sequence identity.

  · Solvent-accessible surface area (SASA) is the area in Å² traced out by the centre of a 1.4 Å probe sphere (a water molecule) rolled over the protein's van der Waals surface (Shrake–Rupley / Lee–Richards construction). Buried residues have near-zero SASA; fully exposed residues can exceed 200 Å². The total SASA scales roughly with the number of surface residues.

Ask how reliable the model is.

  · pLDDT (predicted Local Distance Difference Test) is AlphaFold's per-residue confidence score, ranging from 0 to 100. Values above 90 indicate high confidence (typically well-packed cores); 70–90 is confident; 50–70 low confidence; below 50 usually means the region is disordered or the prediction is unreliable there. AlphaFold stores pLDDT in the mmCIF B-factor column.

  · B-factor (Debye–Waller factor) reflects atomic displacement in the crystal lattice. It is an experimental observable (units Å²), not a prediction; low values mean the atom is pinned down, high values mean it moves or is heterogeneous across the crystal.

  · Predicted Aligned Error (PAE) is an AlphaFold confidence matrix: entry (i, j) is the expected error in the position of residue j, in ångströms, when the prediction is superimposed on the true structure at residue i. Low PAE within a block of residues means that block is internally rigid and well-predicted; high PAE between two blocks means their relative placement is uncertain even if each block individually is confident.

Place it in context: what it resembles, what it is annotated as, and how it looks.

  · Nearest PDB neighbors are the top structural matches found by Foldseek when searching this structure against the entire Protein Data Bank. Each hit reports a TM-score (0 to 1; >0.5 almost always implies the same fold) and an E-value. These are *structural* homologs — they may share no detectable sequence similarity.

  · Functional annotations link the protein to curated databases. InterPro entries identify conserved domains and families by matching the sequence against member-database signatures (Pfam, PROSITE, CDD, …). Gene Ontology (GO) terms describe molecular function, biological process, and cellular component in a controlled vocabulary. CATH places the structure in a hierarchical fold classification (Class/Architecture/Topology/Homologous-superfamily). The organism is the source species.

  · Three diagnostic plots accompany the record. The Cα contact map visualizes the tertiary structure as a 2D adjacency matrix (8 Å cutoff, sequence-local contacts suppressed). The Ramachandran plot shows the distribution of backbone (φ, ψ) torsions, with points in the α and β basins reflecting secondary structure content. The PAE plot shows AlphaFold's inter-residue confidence as a color matrix.

  · Six rendered views show the 3D structure from the faces of a cube — i.e. along ±x, ±y, ±z. Rendering representation is drawn randomly per protein from cartoon (secondary-structure ribbons), sticks (backbone bonds), or molecular surface; coloring is either N→C rainbow (blue at the N-terminus through red at the C-terminus) or one color per chain.